Protein AF-0000000081358536 (afdb_homodimer)

InterPro domains:
  IPR058352 Domain of unknown function DUF8039 [PF26133] (3-76)

Foldseek 3Di:
DAQPVPLPDDFFDWAFPDQDQQDDDQNHGLHNFKTKTFTADGDDFPGFAPDDDPQGGTPVSQHRHIGIDGPSSDDDD/DAQPVVLPDDFFDWAFPDQDQQDDDQNDGLHNFKTKTFTADGDDFPGFAPDDDPQGGTPVSQHRHIGIDGPSSDDDD

Solvent-accessible surface area (backbone atoms only — not comparable to full-atom values): 8762 Å² total; per-residue (Å²): 54,34,31,80,89,76,67,77,42,75,29,34,43,61,45,85,72,43,74,54,35,77,44,64,56,94,86,39,61,47,36,89,62,24,29,35,29,33,30,71,46,65,74,41,76,79,40,62,38,77,44,31,48,97,88,30,56,36,46,51,72,35,56,78,33,73,42,53,41,52,50,92,33,54,70,87,130,54,35,31,79,89,75,67,75,42,75,30,35,43,63,44,84,71,43,72,55,35,78,43,64,56,94,86,37,61,47,37,89,61,22,30,34,31,34,31,70,46,67,74,40,75,81,42,62,38,78,44,31,50,97,87,28,55,36,45,51,72,35,57,79,33,73,44,51,41,52,50,92,33,54,70,87,130

Organism: Iris pallida (NCBI:txid29817)

Structure (mmCIF, N/CA/C/O backbone):
dat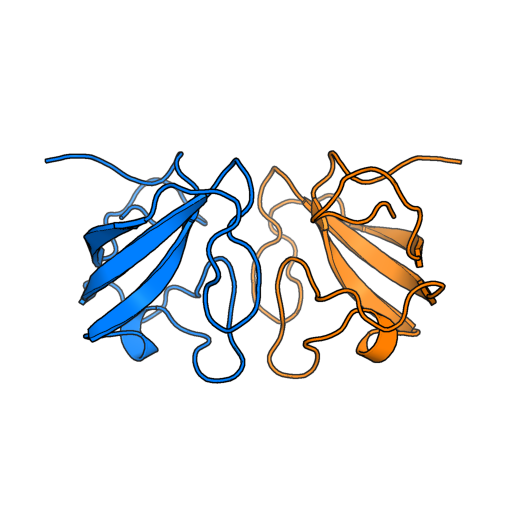a_AF-0000000081358536-model_v1
#
loop_
_entity.id
_entity.type
_entity.pdbx_description
1 polymer 'Transposase Tnp1/En/Spm-like domain-containing protein'
#
loop_
_atom_site.group_PDB
_atom_site.id
_atom_site.type_symbol
_atom_site.label_atom_id
_atom_site.label_alt_id
_atom_site.label_comp_id
_atom_site.label_asym_id
_atom_site.label_entity_id
_atom_site.label_seq_id
_atom_site.pdbx_PDB_ins_code
_atom_site.Cartn_x
_atom_site.Cartn_y
_atom_site.Cartn_z
_atom_site.occupancy
_atom_site.B_iso_or_equiv
_atom_site.auth_seq_id
_atom_site.auth_comp_id
_atom_site.auth_asym_id
_atom_site.auth_atom_id
_atom_site.pdbx_PDB_model_num
ATOM 1 N N . MET A 1 1 ? -3.844 -15.953 -4.289 1 97.88 1 MET A N 1
ATOM 2 C CA . MET A 1 1 ? -3.756 -14.492 -4.371 1 97.88 1 MET A CA 1
ATOM 3 C C . MET A 1 1 ? -4.18 -14 -5.75 1 97.88 1 MET A C 1
ATOM 5 O O . MET A 1 1 ? -3.559 -14.344 -6.758 1 97.88 1 MET A O 1
ATOM 9 N N . LEU A 1 2 ? -5.262 -13.172 -5.703 1 97.69 2 LEU A N 1
ATOM 10 C CA . LEU A 1 2 ? -5.746 -12.578 -6.945 1 97.69 2 LEU A CA 1
ATOM 11 C C . LEU A 1 2 ? -5.039 -11.258 -7.234 1 97.69 2 LEU A C 1
ATOM 13 O O . LEU A 1 2 ? -4.582 -10.578 -6.312 1 97.69 2 LEU A O 1
ATOM 17 N N . ASN A 1 3 ? -4.895 -10.977 -8.586 1 96.56 3 ASN A N 1
ATOM 18 C CA . ASN A 1 3 ? -4.449 -9.648 -8.992 1 96.56 3 ASN A CA 1
ATOM 19 C C . ASN A 1 3 ? -5.297 -8.555 -8.344 1 96.56 3 ASN A C 1
ATOM 21 O O . ASN A 1 3 ? -6.5 -8.461 -8.594 1 96.56 3 ASN A O 1
ATOM 25 N N . TRP A 1 4 ? -4.598 -7.723 -7.586 1 94.5 4 TRP A N 1
ATOM 26 C CA . TRP A 1 4 ? -5.383 -6.762 -6.816 1 94.5 4 TRP A CA 1
ATOM 27 C C . TRP A 1 4 ? -5.824 -5.594 -7.691 1 94.5 4 TRP A C 1
ATOM 29 O O . TRP A 1 4 ? -6.699 -4.816 -7.309 1 94.5 4 TRP A O 1
ATOM 39 N N . MET A 1 5 ? -5.254 -5.457 -8.844 1 90.12 5 MET A N 1
ATOM 40 C CA . MET A 1 5 ? -5.59 -4.359 -9.75 1 90.12 5 MET A CA 1
ATOM 41 C C . MET A 1 5 ? -6.828 -4.695 -10.57 1 90.12 5 MET A C 1
ATOM 43 O O . MET A 1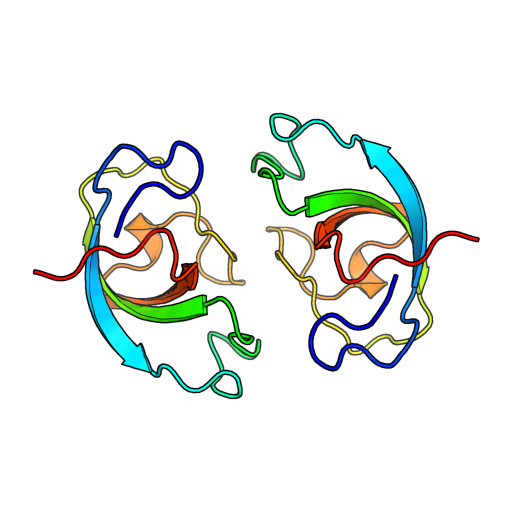 5 ? -7.668 -3.828 -10.82 1 90.12 5 MET A O 1
ATOM 47 N N . THR A 1 6 ? -6.906 -5.977 -10.945 1 89.25 6 THR A N 1
ATOM 48 C CA . THR A 1 6 ? -7.977 -6.352 -11.859 1 89.25 6 THR A CA 1
ATOM 49 C C . THR A 1 6 ? -9 -7.246 -11.164 1 89.25 6 THR A C 1
ATOM 51 O O . THR A 1 6 ? -10.133 -7.383 -11.625 1 89.25 6 THR A O 1
ATOM 54 N N . GLY A 1 7 ? -8.578 -7.887 -10.148 1 89.19 7 GLY A N 1
ATOM 55 C CA . GLY A 1 7 ? -9.445 -8.789 -9.406 1 89.19 7 GLY A CA 1
ATOM 56 C C . GLY A 1 7 ? -9.734 -10.086 -10.141 1 89.19 7 GLY A C 1
ATOM 57 O O . GLY A 1 7 ? -10.633 -10.836 -9.758 1 89.19 7 GLY A O 1
ATOM 58 N N . SER A 1 8 ? -9.109 -10.484 -11.133 1 87.69 8 SER A N 1
ATOM 59 C CA . SER A 1 8 ? -9.609 -11.547 -12.008 1 87.69 8 SER A CA 1
ATOM 60 C C . SER A 1 8 ? -8.594 -12.672 -12.148 1 87.69 8 SER A C 1
ATOM 62 O O . SER A 1 8 ? -8.953 -13.797 -12.5 1 87.69 8 SER A O 1
ATOM 64 N N . GLU A 1 9 ? -7.371 -12.43 -11.891 1 95.38 9 GLU A N 1
ATOM 65 C CA . GLU A 1 9 ? -6.32 -13.406 -12.164 1 95.38 9 GLU A CA 1
ATOM 66 C C . GLU A 1 9 ? -5.574 -13.789 -10.891 1 95.38 9 GLU A C 1
ATOM 68 O O . GLU A 1 9 ? -5.238 -12.922 -10.078 1 95.38 9 GLU A O 1
ATOM 73 N N . VAL A 1 10 ? -5.441 -15.219 -10.758 1 97.88 10 VAL A N 1
ATOM 74 C CA . VAL A 1 10 ? -4.531 -15.664 -9.703 1 97.88 10 VAL A CA 1
ATOM 75 C C . VAL A 1 10 ? -3.092 -15.328 -10.094 1 97.88 10 VAL A C 1
ATOM 77 O O . VAL A 1 10 ? -2.617 -15.742 -11.156 1 97.88 10 VAL A O 1
ATOM 80 N N . VAL A 1 11 ? -2.404 -14.656 -9.227 1 98.5 11 VAL A N 1
ATOM 81 C CA . VAL A 1 11 ? -1.082 -14.172 -9.609 1 98.5 11 VAL A CA 1
ATOM 82 C C . VAL A 1 11 ? -0.023 -14.805 -8.703 1 98.5 11 VAL A C 1
ATOM 84 O O . VAL A 1 11 ? 1.176 -14.695 -8.977 1 98.5 11 VAL A O 1
ATOM 87 N N . ALA A 1 12 ? -0.414 -15.484 -7.648 1 98.56 12 ALA A N 1
ATOM 88 C CA . ALA A 1 12 ? 0.53 -16.141 -6.742 1 98.56 12 ALA A CA 1
ATOM 89 C C . ALA A 1 12 ? -0.182 -17.125 -5.828 1 98.56 12 ALA A C 1
ATOM 91 O O . ALA A 1 12 ? -1.409 -17.094 -5.707 1 98.56 12 ALA A O 1
ATOM 92 N N . ILE A 1 13 ? 0.571 -18 -5.34 1 98.56 13 ILE A N 1
ATOM 93 C CA . ILE A 1 13 ? 0.178 -18.922 -4.285 1 98.56 13 ILE A CA 1
ATOM 94 C C . ILE A 1 13 ? 0.989 -18.641 -3.023 1 98.56 13 ILE A C 1
ATOM 96 O O . ILE A 1 13 ? 2.199 -18.422 -3.092 1 98.56 13 ILE A O 1
ATOM 100 N N . GLY A 1 14 ? 0.299 -18.578 -1.954 1 98.5 14 GLY A N 1
ATOM 101 C CA . GLY A 1 14 ? 0.984 -18.344 -0.693 1 98.5 14 GLY A CA 1
ATOM 102 C C . GLY A 1 14 ? 0.236 -18.906 0.504 1 98.5 14 GLY A C 1
ATOM 103 O O . GLY A 1 14 ? -0.823 -19.516 0.352 1 98.5 14 GLY A O 1
ATOM 104 N N . ASP A 1 15 ? 0.814 -18.781 1.686 1 98.44 15 ASP A N 1
ATOM 105 C CA . ASP A 1 15 ? 0.198 -19.141 2.959 1 98.44 15 ASP A CA 1
ATOM 106 C C . ASP A 1 15 ? -0.072 -17.906 3.809 1 98.44 15 ASP A C 1
ATOM 108 O O . ASP A 1 15 ? 0.682 -16.922 3.754 1 98.44 15 ASP A O 1
ATOM 112 N N . ILE A 1 16 ? -1.138 -18.078 4.66 1 98.38 16 ILE A N 1
ATOM 113 C CA . ILE A 1 16 ? -1.349 -17.031 5.645 1 98.38 16 ILE A CA 1
ATOM 114 C C . ILE A 1 16 ? -0.256 -17.094 6.711 1 98.38 16 ILE A C 1
ATOM 116 O O . ILE A 1 16 ? -0.106 -18.109 7.395 1 98.38 16 ILE A O 1
ATOM 120 N N . ALA A 1 17 ? 0.513 -16.016 6.762 1 98.62 17 ALA A N 1
ATOM 121 C CA . ALA A 1 17 ? 1.521 -15.906 7.812 1 98.62 17 ALA A CA 1
ATOM 122 C C . ALA A 1 17 ? 0.945 -15.227 9.055 1 98.62 17 ALA A C 1
ATOM 124 O O . ALA A 1 17 ? 1.338 -15.539 10.18 1 98.62 17 ALA A O 1
ATOM 125 N N . SER A 1 18 ? 0.004 -14.242 8.922 1 98.62 18 SER A N 1
ATOM 126 C CA . SER A 1 18 ? -0.68 -13.578 10.023 1 98.62 18 SER A CA 1
ATOM 127 C C . SER A 1 18 ? -1.956 -12.891 9.547 1 98.62 18 SER A C 1
ATOM 129 O O . SER A 1 18 ? -2.025 -12.406 8.422 1 98.62 18 SER A O 1
ATOM 131 N N . THR A 1 19 ? -2.939 -12.828 10.414 1 98.06 19 THR A N 1
ATOM 132 C CA . THR A 1 19 ? -4.16 -12.07 10.164 1 98.06 19 THR A CA 1
ATOM 133 C C . THR A 1 19 ? -4.324 -10.953 11.188 1 98.06 19 THR A C 1
ATOM 135 O O . THR A 1 19 ? -5.324 -10.227 11.172 1 98.06 19 THR A O 1
ATOM 138 N N . ASN A 1 20 ? -3.291 -10.82 12.055 1 97.81 20 ASN A N 1
ATOM 139 C CA . ASN A 1 20 ? -3.311 -9.773 13.07 1 97.81 20 ASN A CA 1
ATOM 140 C C . ASN A 1 20 ? -2.992 -8.406 12.477 1 97.81 20 ASN A C 1
ATOM 142 O O . ASN A 1 20 ? -1.883 -8.18 12 1 97.81 20 ASN A O 1
ATOM 146 N N . PRO A 1 21 ? -3.979 -7.453 12.594 1 95.25 21 PRO A N 1
ATOM 147 C CA . PRO A 1 21 ? -3.793 -6.156 11.938 1 95.25 21 PRO A CA 1
ATOM 148 C C . PRO A 1 21 ? -2.576 -5.398 12.469 1 95.25 21 PRO A C 1
ATOM 150 O O . PRO A 1 21 ? -2.059 -4.508 11.789 1 95.25 21 PRO A O 1
ATOM 153 N N . ASN A 1 22 ? -2.096 -5.77 13.633 1 94.69 22 ASN A N 1
ATOM 154 C CA . ASN A 1 22 ? -0.98 -5.051 14.234 1 94.69 22 ASN A CA 1
ATOM 155 C C . ASN A 1 22 ? 0.36 -5.672 13.852 1 94.69 22 ASN A C 1
ATOM 157 O O . ASN A 1 22 ? 1.417 -5.109 14.148 1 94.69 22 ASN A O 1
ATOM 161 N N . ASP A 1 23 ? 0.307 -6.797 13.227 1 96.94 23 ASP A N 1
ATOM 162 C CA . ASP A 1 23 ? 1.561 -7.398 12.781 1 96.94 23 ASP A CA 1
ATOM 163 C C . ASP A 1 23 ? 2.166 -6.613 11.617 1 96.94 23 ASP A C 1
ATOM 165 O O . ASP A 1 23 ? 1.444 -5.965 10.859 1 96.94 23 ASP A O 1
ATOM 169 N N . LEU A 1 24 ? 3.51 -6.723 11.602 1 94.5 24 LEU A N 1
ATOM 170 C CA . LEU A 1 24 ? 4.242 -5.875 10.672 1 94.5 24 LEU A CA 1
ATOM 171 C C . LEU A 1 24 ? 4.699 -6.68 9.453 1 94.5 24 LEU A C 1
ATOM 173 O O . LEU A 1 24 ? 5.113 -7.832 9.586 1 94.5 24 LEU A O 1
ATOM 177 N N . VAL A 1 25 ? 4.531 -6.047 8.336 1 95.12 25 VAL A N 1
ATOM 178 C CA . VAL A 1 25 ? 5.293 -6.438 7.152 1 95.12 25 VAL A CA 1
ATOM 179 C C . VAL A 1 25 ? 6.312 -5.352 6.812 1 95.12 25 VAL A C 1
ATOM 181 O O . VAL A 1 25 ? 5.938 -4.23 6.461 1 95.12 25 VAL A O 1
ATOM 184 N N . HIS A 1 26 ? 7.543 -5.676 6.945 1 87.44 26 HIS A N 1
ATOM 185 C CA . HIS A 1 26 ? 8.633 -4.734 6.734 1 87.44 26 HIS A CA 1
ATOM 186 C C . HIS A 1 26 ? 8.391 -3.424 7.477 1 87.44 26 HIS A C 1
ATOM 188 O O . HIS A 1 26 ? 8.453 -2.346 6.879 1 87.44 26 HIS A O 1
ATOM 194 N N . HIS A 1 27 ? 8.008 -3.441 8.672 1 84.5 27 HIS A N 1
ATOM 195 C CA . HIS A 1 27 ? 7.941 -2.371 9.664 1 84.5 27 HIS A CA 1
ATOM 196 C C . HIS A 1 27 ? 6.656 -1.567 9.516 1 84.5 27 HIS A C 1
ATOM 198 O O . HIS A 1 27 ? 6.508 -0.507 10.133 1 84.5 27 HIS A O 1
ATOM 204 N N . VAL A 1 28 ? 5.742 -1.985 8.656 1 90.38 28 VAL A N 1
ATOM 205 C CA . VAL A 1 28 ? 4.449 -1.33 8.484 1 90.38 28 VAL A CA 1
ATOM 206 C C . VAL A 1 28 ? 3.332 -2.262 8.945 1 90.38 28 VAL A C 1
ATOM 208 O O . VAL A 1 28 ? 3.297 -3.436 8.57 1 90.38 28 VAL A O 1
ATOM 211 N N . PRO A 1 29 ? 2.414 -1.727 9.766 1 92.5 29 PRO A N 1
ATOM 212 C CA . PRO A 1 29 ? 1.309 -2.582 10.195 1 92.5 29 PRO A CA 1
ATOM 213 C C . PRO A 1 29 ? 0.421 -3.033 9.039 1 92.5 29 PRO A C 1
ATOM 215 O O . PRO A 1 29 ? 0.258 -2.299 8.055 1 92.5 29 PRO A O 1
ATOM 218 N N . LEU A 1 30 ? -0.263 -4.207 9.086 1 95.38 30 LEU A N 1
ATOM 219 C CA . LEU A 1 30 ? -1.14 -4.785 8.078 1 95.38 30 LEU A CA 1
ATOM 220 C C . LEU A 1 30 ? -2.369 -3.91 7.855 1 95.38 30 LEU A C 1
ATOM 222 O O . LEU A 1 30 ? -2.787 -3.693 6.719 1 95.38 30 LEU A O 1
ATOM 226 N N . GLY A 1 31 ? -2.875 -3.496 9.055 1 91.5 31 GLY A N 1
ATOM 227 C CA . GLY A 1 31 ? -4.199 -2.898 8.992 1 91.5 31 GLY A CA 1
ATOM 228 C C . GLY A 1 31 ? -5.312 -3.926 8.93 1 91.5 31 GLY A C 1
ATOM 229 O O . GLY A 1 31 ? -5.055 -5.129 8.828 1 91.5 31 GLY A O 1
ATOM 230 N N . HIS A 1 32 ? -6.547 -3.51 8.992 1 89.88 32 HIS A N 1
ATOM 231 C CA . HIS A 1 32 ? -7.688 -4.395 9.203 1 89.88 32 HIS A CA 1
ATOM 232 C C . HIS A 1 32 ? -8.148 -5.02 7.887 1 89.88 32 HIS A C 1
ATOM 234 O O . HIS A 1 32 ? -8.914 -5.984 7.887 1 89.88 32 HIS A O 1
ATOM 240 N N . GLU A 1 33 ? -7.625 -4.539 6.777 1 93.75 33 GLU A N 1
ATOM 241 C CA . GLU A 1 33 ? -8.188 -4.984 5.508 1 93.75 33 GLU A CA 1
ATOM 242 C C . GLU A 1 33 ? -7.203 -5.879 4.754 1 93.75 33 GLU A C 1
ATOM 244 O O . GLU A 1 33 ? -7.41 -6.184 3.578 1 93.75 33 GLU A O 1
ATOM 249 N N . CYS A 1 34 ? -6.121 -6.238 5.461 1 97.19 34 CYS A N 1
ATOM 250 C CA . CYS A 1 34 ? -5.082 -7.004 4.785 1 97.19 34 CYS A CA 1
ATOM 251 C C . CYS A 1 34 ? -4.641 -8.195 5.633 1 97.19 34 CYS A C 1
ATOM 253 O O . CYS A 1 34 ? -4.832 -8.195 6.848 1 97.19 34 CYS A O 1
ATOM 255 N N . TYR A 1 35 ? -4.09 -9.195 4.957 1 98.44 35 TYR A N 1
ATOM 256 C CA . TYR A 1 35 ? -3.346 -10.281 5.586 1 98.44 35 TYR A CA 1
ATOM 257 C C . TYR A 1 35 ? -1.879 -10.242 5.18 1 98.44 35 TYR A C 1
ATOM 259 O O . TYR A 1 35 ? -1.524 -9.641 4.164 1 98.44 35 TYR A O 1
ATOM 267 N N . LYS A 1 36 ? -1.071 -10.789 6.047 1 98.56 36 LYS A N 1
ATOM 268 C CA . LYS A 1 36 ? 0.317 -11.117 5.734 1 98.56 36 LYS A CA 1
ATOM 269 C C . LYS A 1 36 ? 0.424 -12.492 5.082 1 98.56 36 LYS A C 1
ATOM 271 O O . LYS A 1 36 ? -0 -13.5 5.66 1 98.56 36 LYS A O 1
ATOM 276 N N . LEU A 1 37 ? 0.966 -12.594 3.871 1 98.81 37 LEU A N 1
ATOM 277 C CA . LEU A 1 37 ? 1.054 -13.867 3.16 1 98.81 37 LEU A CA 1
ATOM 278 C C . LEU A 1 37 ? 2.506 -14.211 2.842 1 98.81 37 LEU A C 1
ATOM 280 O O . LEU A 1 37 ? 3.287 -13.336 2.459 1 98.81 37 LEU A O 1
ATOM 284 N N . TRP A 1 38 ? 2.877 -15.438 3.129 1 98.75 38 TRP A N 1
ATOM 285 C CA . TRP A 1 38 ? 4.133 -15.984 2.621 1 98.75 38 TRP A CA 1
ATOM 286 C C . TRP A 1 38 ? 3.998 -16.375 1.155 1 98.75 38 TRP A C 1
ATOM 288 O O . TRP A 1 38 ? 3.111 -17.156 0.796 1 98.75 38 TRP A O 1
ATOM 298 N N . VAL A 1 39 ? 4.844 -15.883 0.324 1 98.75 39 VAL A N 1
ATOM 299 C CA . VAL A 1 39 ? 4.703 -16.125 -1.109 1 98.75 39 VAL A CA 1
ATOM 300 C C . VAL A 1 39 ? 5.48 -17.375 -1.508 1 98.75 39 VAL A C 1
ATOM 302 O O . VAL A 1 39 ? 6.703 -17.422 -1.349 1 98.75 39 VAL A O 1
ATOM 305 N N . HIS A 1 40 ? 4.809 -18.312 -2.078 1 98.62 40 HIS A N 1
ATOM 306 C CA . HIS A 1 40 ? 5.43 -19.562 -2.498 1 98.62 40 HIS A CA 1
ATOM 307 C C . HIS A 1 40 ? 5.742 -19.547 -3.992 1 98.62 40 HIS A C 1
ATOM 309 O O . HIS A 1 40 ? 6.82 -19.969 -4.41 1 98.62 40 HIS A O 1
ATOM 315 N N . GLU A 1 41 ? 4.762 -19.188 -4.762 1 98.62 41 GLU A N 1
ATOM 316 C CA . GLU A 1 41 ? 4.852 -19.188 -6.219 1 98.62 41 GLU A CA 1
ATOM 317 C C . GLU A 1 41 ? 4.227 -17.922 -6.809 1 98.62 41 GLU A C 1
ATOM 319 O O . GLU A 1 41 ? 3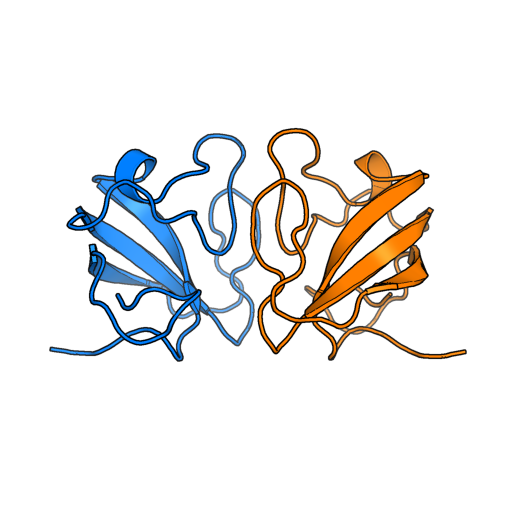.205 -17.438 -6.312 1 98.62 41 GLU A O 1
ATOM 324 N N . VAL A 1 42 ? 4.875 -17.484 -7.883 1 98.62 42 VAL A N 1
ATOM 325 C CA . VAL A 1 42 ? 4.328 -16.344 -8.602 1 98.62 42 VAL A CA 1
ATOM 326 C C . VAL A 1 42 ? 4.105 -16.703 -10.07 1 98.62 42 VAL A C 1
ATOM 328 O O . VAL A 1 42 ? 4.992 -17.266 -10.719 1 98.62 42 VAL A O 1
ATOM 331 N N . THR A 1 43 ? 2.879 -16.375 -10.539 1 97.94 43 THR A N 1
ATOM 332 C CA . THR A 1 43 ? 2.543 -16.781 -11.898 1 97.94 43 THR A CA 1
ATOM 333 C C . THR A 1 43 ? 2.518 -15.578 -12.836 1 97.94 43 THR A C 1
ATOM 335 O O . THR A 1 43 ? 2.549 -15.727 -14.062 1 97.94 43 THR A O 1
ATOM 338 N N . ASN A 1 44 ? 2.453 -14.438 -12.359 1 97.31 44 ASN A N 1
ATOM 339 C CA . ASN A 1 44 ? 2.518 -13.203 -13.133 1 97.31 44 ASN A CA 1
ATOM 340 C C . ASN A 1 44 ? 3.611 -12.273 -12.609 1 97.31 44 ASN A C 1
ATOM 342 O O . ASN A 1 44 ? 3.498 -11.734 -11.508 1 97.31 44 ASN A O 1
ATOM 346 N N . PHE A 1 45 ? 4.59 -12.062 -13.438 1 96.25 45 PHE A N 1
ATOM 347 C CA . PHE A 1 45 ? 5.805 -11.398 -12.977 1 96.25 45 PHE A CA 1
ATOM 348 C C . PHE A 1 45 ? 5.695 -9.891 -13.156 1 96.25 45 PHE A C 1
ATOM 350 O O . PHE A 1 45 ? 6.605 -9.148 -12.781 1 96.25 45 PHE A O 1
ATOM 357 N N . GLU A 1 46 ? 4.562 -9.398 -13.594 1 93.69 46 GLU A N 1
ATOM 358 C CA . GLU A 1 46 ? 4.402 -7.973 -13.875 1 93.69 46 GLU A CA 1
ATOM 359 C C . GLU A 1 46 ? 3.572 -7.285 -12.797 1 93.69 46 GLU A C 1
ATOM 361 O O . GLU A 1 46 ? 3.445 -6.059 -12.789 1 93.69 46 GLU A O 1
ATOM 366 N N . VAL A 1 47 ? 3.07 -8.055 -11.914 1 94.81 47 VAL A N 1
ATOM 367 C CA . VAL A 1 47 ? 2.16 -7.504 -10.914 1 94.81 47 VAL A CA 1
ATOM 368 C C . VAL A 1 47 ? 2.957 -6.809 -9.82 1 94.81 47 VAL A C 1
ATOM 370 O O . VAL A 1 47 ? 3.926 -7.363 -9.297 1 94.81 47 VAL A O 1
ATOM 373 N N . THR A 1 48 ? 2.564 -5.598 -9.461 1 93.62 48 THR A N 1
ATOM 374 C CA . THR A 1 48 ? 3.164 -4.871 -8.352 1 93.62 48 THR A C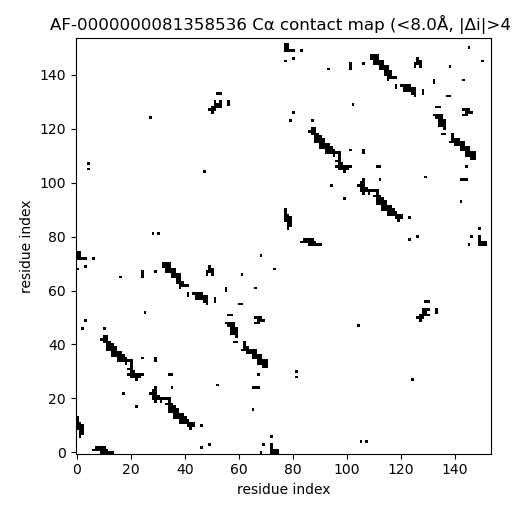A 1
ATOM 375 C C . THR A 1 48 ? 2.662 -5.414 -7.016 1 93.62 48 THR A C 1
ATOM 377 O O . THR A 1 48 ? 1.6 -6.035 -6.949 1 93.62 48 THR A O 1
ATOM 380 N N . LEU A 1 49 ? 3.443 -5.113 -6.027 1 95.75 49 LEU A N 1
ATOM 381 C CA . LEU A 1 49 ? 2.918 -5.312 -4.68 1 95.75 49 LEU A CA 1
ATOM 382 C C . LEU A 1 49 ? 1.803 -4.32 -4.379 1 95.75 49 LEU A C 1
ATOM 384 O O . LEU A 1 49 ? 1.842 -3.176 -4.84 1 95.75 49 LEU A O 1
ATOM 388 N N . TYR A 1 50 ? 0.823 -4.836 -3.613 1 94.44 50 TYR A N 1
ATOM 389 C CA . TYR A 1 50 ? -0.201 -3.916 -3.133 1 94.44 50 TYR A CA 1
ATOM 390 C C . TYR A 1 50 ? 0.414 -2.814 -2.277 1 94.44 50 TYR A C 1
ATOM 392 O O . TYR A 1 50 ? 0.085 -1.636 -2.441 1 94.44 50 TYR A O 1
ATOM 400 N N . ARG A 1 51 ? 1.241 -3.225 -1.434 1 95.19 51 ARG A N 1
ATOM 401 C CA . ARG A 1 51 ? 2.051 -2.322 -0.621 1 95.19 51 ARG A CA 1
ATOM 402 C C . ARG A 1 51 ? 3.537 -2.615 -0.794 1 95.19 51 ARG A C 1
ATOM 404 O O . ARG A 1 51 ? 4.094 -3.471 -0.1 1 95.19 51 ARG A O 1
ATOM 411 N N . PRO A 1 52 ? 4.16 -1.829 -1.606 1 93.5 52 PRO A N 1
ATOM 412 C CA . PRO A 1 52 ? 5.602 -2.023 -1.805 1 93.5 52 PRO A CA 1
ATOM 413 C C . PRO A 1 52 ? 6.406 -1.803 -0.526 1 93.5 52 PRO A C 1
ATOM 415 O O . PRO A 1 52 ? 5.941 -1.121 0.391 1 93.5 52 PRO A O 1
ATOM 418 N N . THR A 1 53 ? 7.52 -2.482 -0.511 1 91 53 THR A N 1
ATOM 419 C CA . THR A 1 53 ? 8.492 -2.299 0.56 1 91 53 THR A CA 1
ATOM 420 C C . THR A 1 53 ? 9.773 -1.661 0.024 1 91 53 THR A C 1
ATOM 422 O O . THR A 1 53 ? 9.906 -1.438 -1.181 1 91 53 THR A O 1
ATOM 425 N N . ARG A 1 54 ? 10.641 -1.341 0.868 1 84.56 54 ARG A N 1
ATOM 426 C CA . ARG A 1 54 ? 11.914 -0.795 0.425 1 84.56 54 ARG A CA 1
ATOM 427 C C . ARG A 1 54 ? 12.688 -1.812 -0.411 1 84.56 54 ARG A C 1
ATOM 429 O O . ARG A 1 54 ? 13.461 -1.439 -1.294 1 84.56 54 ARG A O 1
ATOM 436 N N . GLU A 1 55 ? 12.445 -3.02 -0.265 1 88.62 55 GLU A N 1
ATOM 437 C CA . GLU A 1 55 ? 13.188 -4.105 -0.895 1 88.62 55 GLU A CA 1
ATOM 438 C C . GLU A 1 55 ? 12.469 -4.613 -2.145 1 88.62 55 GLU A C 1
ATOM 440 O O . GLU A 1 55 ? 13.117 -5.027 -3.111 1 88.62 55 GLU A O 1
ATOM 445 N N . PHE A 1 56 ? 11.125 -4.582 -2.061 1 93 56 PHE A N 1
ATOM 446 C CA . PHE A 1 56 ? 10.367 -5.238 -3.119 1 93 56 PHE A CA 1
ATOM 447 C C . PHE A 1 56 ? 9.305 -4.297 -3.682 1 93 56 PHE A C 1
ATOM 449 O O . PHE A 1 56 ? 8.539 -3.697 -2.926 1 93 56 PHE A O 1
ATOM 456 N N . PHE A 1 57 ? 9.227 -4.234 -4.992 1 92.38 57 PHE A N 1
ATOM 457 C CA . PHE A 1 57 ? 8.195 -3.457 -5.668 1 92.38 57 PHE A CA 1
ATOM 458 C C . PHE A 1 57 ? 7.25 -4.371 -6.441 1 92.38 57 PHE A C 1
ATOM 460 O O . PHE A 1 57 ? 6.035 -4.152 -6.453 1 92.38 57 PHE A O 1
ATOM 467 N N . LEU A 1 58 ? 7.844 -5.418 -7.004 1 95.31 58 LEU A N 1
ATOM 468 C CA . LEU A 1 58 ? 7.062 -6.402 -7.75 1 95.31 58 LEU A CA 1
ATOM 469 C C . LEU A 1 58 ? 6.84 -7.664 -6.918 1 95.31 58 LEU A C 1
ATOM 471 O O . LEU A 1 58 ? 7.695 -8.039 -6.113 1 95.31 58 LEU A O 1
ATOM 475 N N . LEU A 1 59 ? 5.699 -8.297 -7.207 1 97.75 59 LEU A N 1
ATOM 476 C CA . LEU A 1 59 ? 5.32 -9.484 -6.445 1 97.75 59 LEU A CA 1
ATOM 477 C C . LEU A 1 59 ? 6.367 -10.578 -6.598 1 97.75 59 LEU A C 1
ATOM 479 O O . LEU A 1 59 ? 6.734 -11.234 -5.617 1 97.75 59 LEU A O 1
ATOM 483 N N . HIS A 1 60 ? 6.891 -10.75 -7.797 1 98.12 60 HIS A N 1
ATOM 484 C CA . HIS A 1 60 ? 7.82 -11.852 -8.031 1 98.12 60 HIS A CA 1
ATOM 485 C C . HIS A 1 60 ? 9.125 -11.633 -7.27 1 98.12 60 HIS A C 1
ATOM 487 O O . HIS A 1 60 ? 9.859 -12.594 -7 1 98.12 60 HIS A O 1
ATOM 493 N N . GLU A 1 61 ? 9.469 -10.406 -6.898 1 97.38 61 GLU A N 1
ATOM 494 C CA . GLU A 1 61 ? 10.664 -10.102 -6.113 1 97.38 61 GLU A CA 1
ATOM 495 C C . GLU A 1 61 ? 10.523 -10.602 -4.68 1 97.38 61 GLU A C 1
ATOM 497 O O . GLU A 1 61 ? 11.516 -10.711 -3.955 1 97.38 61 GLU A O 1
ATOM 502 N N . ALA A 1 62 ? 9.312 -10.859 -4.254 1 97.75 62 ALA A N 1
ATOM 503 C CA . ALA A 1 62 ? 9.031 -11.219 -2.865 1 97.75 62 ALA A CA 1
ATOM 504 C C . ALA A 1 62 ? 8.883 -12.727 -2.709 1 97.75 62 ALA A C 1
ATOM 506 O O . ALA A 1 62 ? 8.383 -13.203 -1.689 1 97.75 62 ALA A O 1
ATOM 507 N N . LEU A 1 63 ? 9.289 -13.492 -3.766 1 98 63 LEU A N 1
ATOM 508 C CA . LEU A 1 63 ? 9.289 -14.945 -3.645 1 98 63 LEU A CA 1
ATOM 509 C C . LEU A 1 63 ? 10.062 -15.383 -2.404 1 98 63 LEU A C 1
ATOM 511 O O . LEU A 1 63 ? 11.148 -14.867 -2.127 1 98 63 LEU A O 1
ATOM 515 N N . SER A 1 64 ? 9.414 -16.312 -1.64 1 97.94 64 SER A N 1
ATOM 516 C CA . SER A 1 64 ? 9.992 -16.875 -0.419 1 97.94 64 SER A CA 1
ATOM 517 C C . SER A 1 64 ? 10.117 -15.805 0.665 1 97.94 64 SER A C 1
ATOM 519 O O . SER A 1 64 ? 11.07 -15.812 1.448 1 97.94 64 SER A O 1
ATOM 521 N N . SER A 1 65 ? 9.234 -14.859 0.672 1 97.81 65 SER A N 1
ATOM 522 C CA . SER A 1 65 ? 9.102 -13.812 1.681 1 97.81 65 SER A CA 1
ATOM 523 C C . SER A 1 65 ? 7.633 -13.477 1.938 1 97.81 65 SER A C 1
ATOM 525 O O . SER A 1 65 ? 6.738 -14.156 1.431 1 97.81 65 SER A O 1
ATOM 527 N N . THR A 1 66 ? 7.398 -12.445 2.848 1 98.06 66 THR A N 1
ATOM 528 C CA . THR A 1 66 ? 6.02 -12.094 3.174 1 98.06 66 THR A CA 1
ATOM 529 C C . THR A 1 66 ? 5.629 -10.781 2.51 1 98.06 66 THR A C 1
ATOM 531 O O . THR A 1 66 ? 6.477 -9.914 2.283 1 98.06 66 THR A O 1
ATOM 534 N N . VAL A 1 67 ? 4.352 -10.703 2.211 1 98.31 67 VAL A N 1
ATOM 535 C CA . VAL A 1 67 ? 3.777 -9.484 1.645 1 98.31 67 VAL A CA 1
ATOM 536 C C . VAL A 1 67 ? 2.449 -9.172 2.33 1 98.31 67 VAL A C 1
ATOM 538 O O . VAL A 1 67 ? 1.862 -10.039 2.982 1 98.31 67 VAL A O 1
ATOM 541 N N . THR A 1 68 ? 2.045 -7.906 2.217 1 97.88 68 THR A N 1
ATOM 542 C CA . THR A 1 68 ? 0.704 -7.465 2.578 1 97.88 68 THR A CA 1
ATOM 543 C C . THR A 1 68 ? -0.242 -7.578 1.387 1 97.88 68 THR A C 1
ATOM 545 O O . THR A 1 68 ? 0.09 -7.145 0.281 1 97.88 68 THR A O 1
ATOM 548 N N . TRP A 1 69 ? -1.399 -8.219 1.582 1 97.88 69 TRP A N 1
ATOM 549 C CA . TRP A 1 69 ? -2.352 -8.398 0.49 1 97.88 69 TRP A CA 1
ATOM 550 C C . TRP A 1 69 ? -3.783 -8.195 0.978 1 97.88 69 TRP A C 1
ATOM 552 O O . TRP A 1 69 ? -4.16 -8.703 2.037 1 97.88 69 TRP A O 1
ATOM 562 N N . PRO A 1 70 ? -4.566 -7.426 0.222 1 96.94 70 PRO A N 1
ATOM 563 C CA . PRO A 1 70 ? -5.941 -7.203 0.676 1 96.94 70 PRO A CA 1
ATOM 564 C C . PRO A 1 70 ? -6.754 -8.492 0.746 1 96.94 70 PRO A C 1
ATOM 566 O O . PRO A 1 70 ? -6.699 -9.312 -0.176 1 96.94 70 PRO A O 1
ATOM 569 N N . ILE A 1 71 ? -7.535 -8.562 1.793 1 97.31 71 ILE A N 1
ATOM 570 C CA . ILE A 1 71 ? -8.305 -9.766 2.082 1 97.31 71 ILE A CA 1
ATOM 571 C C . ILE A 1 71 ? -9.227 -10.086 0.905 1 97.31 71 ILE A C 1
ATOM 573 O O . ILE A 1 71 ? -9.406 -11.25 0.545 1 97.31 71 ILE A O 1
ATOM 577 N N . LYS A 1 72 ? -9.781 -9.117 0.296 1 96.06 72 LYS A N 1
ATOM 578 C CA . LYS A 1 72 ? -10.773 -9.305 -0.753 1 96.06 72 LYS A CA 1
ATOM 579 C C . LYS A 1 72 ? -10.156 -9.945 -1.992 1 96.06 72 LYS A C 1
ATOM 581 O O . LYS A 1 72 ? -10.875 -10.406 -2.883 1 96.06 72 LYS A O 1
ATOM 586 N N . TYR A 1 73 ? -8.852 -10.016 -2.031 1 97.25 73 TYR A N 1
ATOM 587 C CA . TYR A 1 73 ? -8.188 -10.602 -3.189 1 97.25 73 TYR A CA 1
ATOM 588 C C . TYR A 1 73 ? -7.477 -11.898 -2.811 1 97.25 73 TYR A C 1
ATOM 590 O O . TY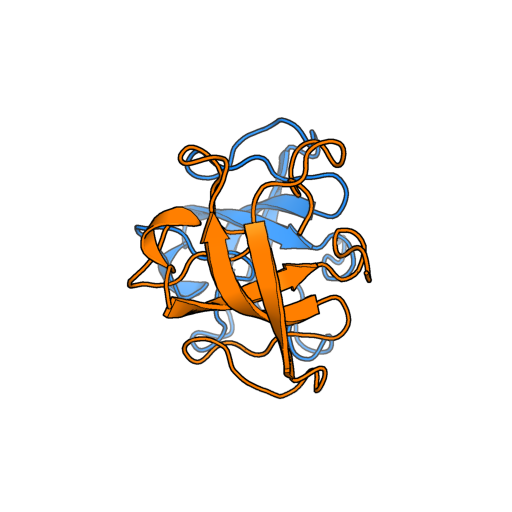R A 1 73 ? -6.5 -12.289 -3.457 1 97.25 73 TYR A O 1
ATOM 598 N N . ILE A 1 74 ? -7.934 -12.469 -1.812 1 98.12 74 ILE A N 1
ATOM 599 C CA . ILE A 1 74 ? -7.414 -13.766 -1.387 1 98.12 74 ILE A CA 1
ATOM 600 C C . ILE A 1 74 ? -8.492 -14.836 -1.561 1 98.12 74 ILE A C 1
ATOM 602 O O . ILE A 1 74 ? -9.617 -14.68 -1.081 1 98.12 74 ILE A O 1
ATOM 606 N N . ILE A 1 75 ? -8.172 -15.797 -2.273 1 97.31 75 ILE A N 1
ATOM 607 C CA . ILE A 1 75 ? -9.047 -16.953 -2.412 1 97.31 75 ILE A CA 1
ATOM 608 C C . ILE A 1 75 ? -8.438 -18.156 -1.692 1 97.31 75 ILE A C 1
ATOM 610 O O . ILE A 1 75 ? -7.223 -18.344 -1.725 1 97.31 75 ILE A O 1
ATOM 614 N N . PHE A 1 76 ? -9.352 -18.875 -0.923 1 93.69 76 PHE A N 1
ATOM 615 C CA . PHE A 1 76 ? -8.891 -20 -0.122 1 93.69 76 PHE A CA 1
ATOM 616 C C . PHE A 1 76 ? -9.141 -21.312 -0.849 1 93.69 76 PHE A C 1
ATOM 618 O O . PHE A 1 76 ? -10.164 -21.484 -1.504 1 93.69 76 PHE A O 1
ATOM 625 N N . ASN A 1 77 ? -8.039 -22.047 -0.905 1 80.06 77 ASN A N 1
ATOM 626 C CA . ASN A 1 77 ? -8.188 -23.391 -1.427 1 80.06 77 ASN A CA 1
ATOM 627 C C . ASN A 1 77 ? -8.227 -24.438 -0.304 1 80.06 77 ASN A C 1
ATOM 629 O O . ASN A 1 77 ? -7.641 -24.219 0.759 1 80.06 77 ASN A O 1
ATOM 633 N N . MET B 1 1 ? -5.82 14.578 5.836 1 97.88 1 MET B N 1
ATOM 634 C CA . MET B 1 1 ? -5.363 13.195 5.828 1 97.88 1 MET B CA 1
ATOM 635 C C . MET B 1 1 ? -5.16 12.68 7.246 1 97.88 1 MET B C 1
ATOM 637 O O . MET B 1 1 ? -4.332 13.203 7.988 1 97.88 1 MET B O 1
ATOM 641 N N . LEU B 1 2 ? -5.969 11.609 7.551 1 97.69 2 LEU B N 1
ATOM 642 C CA . LEU B 1 2 ? -5.84 10.977 8.859 1 97.69 2 LEU B CA 1
ATOM 643 C C . LEU B 1 2 ? -4.781 9.883 8.828 1 97.69 2 LEU B C 1
ATOM 645 O O . LEU B 1 2 ? -4.523 9.289 7.777 1 97.69 2 LEU B O 1
ATOM 649 N N . ASN B 1 3 ? -4.129 9.703 10.031 1 96.62 3 ASN B N 1
ATOM 650 C CA . ASN B 1 3 ? -3.264 8.539 10.195 1 96.62 3 ASN B CA 1
ATOM 651 C C . ASN B 1 3 ? -3.99 7.246 9.836 1 96.62 3 ASN B C 1
ATOM 653 O O . ASN B 1 3 ? -4.961 6.871 10.5 1 96.62 3 ASN B O 1
ATOM 657 N N . TRP B 1 4 ? -3.414 6.582 8.844 1 94.5 4 TRP B N 1
ATOM 658 C CA . TRP B 1 4 ? -4.156 5.422 8.359 1 94.5 4 TRP B CA 1
ATOM 659 C C . TRP B 1 4 ? -3.961 4.223 9.281 1 94.5 4 TRP B C 1
ATOM 661 O O . TRP B 1 4 ? -4.699 3.24 9.195 1 94.5 4 TRP B O 1
ATOM 671 N N . MET B 1 5 ? -3.008 4.281 10.148 1 90.12 5 MET B N 1
ATOM 672 C CA . MET B 1 5 ? -2.725 3.184 11.062 1 90.12 5 MET B CA 1
ATOM 673 C C . MET B 1 5 ? -3.646 3.234 12.281 1 90.12 5 MET B C 1
ATOM 675 O O . MET B 1 5 ? -4.105 2.197 12.758 1 90.12 5 MET B O 1
ATOM 679 N N . THR B 1 6 ? -3.9 4.473 12.719 1 89.19 6 THR B N 1
ATOM 680 C CA . THR B 1 6 ? -4.656 4.613 13.961 1 89.19 6 THR B CA 1
ATOM 681 C C . THR B 1 6 ? -6.043 5.188 13.688 1 89.19 6 THR B C 1
ATOM 683 O O . THR B 1 6 ? -6.949 5.062 14.516 1 89.19 6 THR B O 1
ATOM 686 N N . GLY B 1 7 ? -6.176 5.859 12.609 1 89.25 7 GLY B N 1
ATOM 687 C CA . GLY B 1 7 ? -7.438 6.48 12.242 1 89.25 7 GLY B CA 1
ATOM 688 C C . GLY B 1 7 ? -7.766 7.699 13.086 1 89.25 7 GLY B C 1
ATOM 689 O O . GLY B 1 7 ? -8.906 8.172 13.078 1 89.25 7 GLY B O 1
ATOM 690 N N . SER B 1 8 ? -6.953 8.305 13.812 1 87.75 8 SER B N 1
ATOM 691 C CA . SER B 1 8 ? -7.375 9.25 14.844 1 87.75 8 SER B CA 1
ATOM 692 C C . SER B 1 8 ? -6.684 10.594 14.68 1 87.75 8 SER B C 1
ATOM 694 O O . SER B 1 8 ? -7.168 11.617 15.18 1 87.75 8 SER B O 1
ATOM 696 N N . GLU B 1 9 ? -5.605 10.656 14.031 1 95.38 9 GLU B N 1
ATOM 697 C CA . GLU B 1 9 ? -4.82 11.883 13.984 1 95.38 9 GLU B CA 1
ATOM 698 C C . GLU B 1 9 ? -4.652 12.375 12.547 1 95.38 9 GLU B C 1
ATOM 700 O O . GLU B 1 9 ? -4.395 11.57 11.641 1 95.38 9 GLU B O 1
ATOM 705 N N . VAL B 1 10 ? -4.902 13.773 12.438 1 97.88 10 VAL B N 1
ATOM 706 C CA . VAL B 1 10 ? -4.539 14.375 11.156 1 97.88 10 VAL B CA 1
ATOM 707 C C . VAL B 1 10 ? -3.02 14.414 11.016 1 97.88 10 VAL B C 1
ATOM 709 O O . VAL B 1 10 ? -2.322 14.961 11.867 1 97.88 10 VAL B O 1
ATOM 712 N N . VAL B 1 11 ? -2.535 13.906 9.938 1 98.44 11 VAL B N 1
ATOM 713 C CA . VAL B 1 11 ? -1.088 13.766 9.82 1 98.44 11 VAL B CA 1
ATOM 714 C C . VAL B 1 11 ? -0.586 14.594 8.633 1 98.44 11 VAL B C 1
ATOM 716 O O . VAL B 1 11 ? 0.62 14.789 8.477 1 98.44 11 VAL B O 1
ATOM 719 N N . ALA B 1 12 ? -1.466 15.109 7.793 1 98.56 12 ALA B N 1
ATOM 720 C CA . ALA B 1 12 ? -1.076 15.93 6.648 1 98.56 12 ALA B CA 1
ATOM 721 C C . ALA B 1 12 ? -2.273 16.688 6.078 1 98.56 12 ALA B C 1
ATOM 723 O O . ALA B 1 12 ? -3.424 16.359 6.387 1 98.56 12 ALA B O 1
ATOM 724 N N . ILE B 1 13 ? -1.962 17.703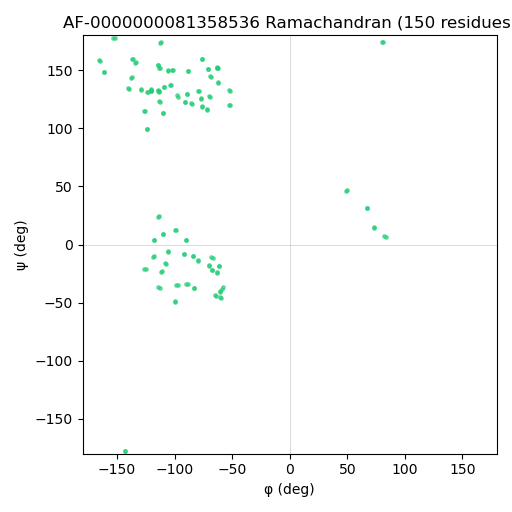 5.41 1 98.56 13 ILE B N 1
ATOM 725 C CA . ILE B 1 13 ? -2.906 18.453 4.594 1 98.56 13 ILE B CA 1
ATOM 726 C C . ILE B 1 13 ? -2.537 18.328 3.117 1 98.56 13 ILE B C 1
ATOM 728 O O . ILE B 1 13 ? -1.36 18.406 2.756 1 98.56 13 ILE B O 1
ATOM 732 N N . GLY B 1 14 ? -3.531 18.031 2.348 1 98.5 14 GLY B N 1
ATOM 733 C CA . GLY B 1 14 ? -3.283 17.906 0.92 1 98.5 14 GLY B CA 1
ATOM 734 C C . GLY B 1 14 ? -4.504 18.234 0.074 1 98.5 14 GLY B C 1
ATOM 735 O O . GLY B 1 14 ? -5.559 18.578 0.604 1 98.5 14 GLY B O 1
ATOM 736 N N . ASP B 1 15 ? -4.344 18.188 -1.243 1 98.38 15 ASP B N 1
ATOM 737 C CA . ASP B 1 15 ? -5.422 18.344 -2.213 1 98.38 15 ASP B CA 1
ATOM 738 C C . ASP B 1 15 ? -5.656 17.031 -2.975 1 98.38 15 ASP B C 1
ATOM 740 O O . ASP B 1 15 ? -4.715 16.281 -3.225 1 98.38 15 ASP B O 1
ATOM 744 N N . ILE B 1 16 ? -6.949 16.906 -3.404 1 98.31 16 ILE B N 1
ATOM 745 C CA . ILE B 1 16 ? -7.219 15.789 -4.297 1 98.31 16 ILE B CA 1
ATOM 746 C C . ILE B 1 16 ? -6.609 16.062 -5.672 1 98.31 16 ILE B C 1
ATOM 748 O O . ILE B 1 16 ? -6.957 17.047 -6.324 1 98.31 16 ILE B O 1
ATOM 752 N N . ALA B 1 17 ? -5.664 15.234 -6.027 1 98.62 17 ALA B N 1
ATOM 753 C CA . ALA B 1 17 ? -5.082 15.312 -7.363 1 98.62 17 ALA B CA 1
ATOM 754 C C . ALA B 1 17 ? -5.859 14.461 -8.359 1 98.62 17 ALA B C 1
ATOM 756 O O . ALA B 1 17 ? -5.957 14.797 -9.539 1 98.62 17 ALA B O 1
ATOM 757 N N . SER B 1 18 ? -6.43 13.289 -7.941 1 98.56 18 SER B N 1
ATOM 758 C CA . SER B 1 18 ? -7.266 12.43 -8.773 1 98.56 18 SER B CA 1
ATOM 759 C C . SER B 1 18 ? -8.102 11.477 -7.926 1 98.56 18 SER B C 1
ATOM 761 O O . SER B 1 18 ? -7.656 11.031 -6.863 1 98.56 18 SER B O 1
ATOM 763 N N . THR B 1 19 ? -9.281 11.148 -8.414 1 98 19 THR B N 1
ATOM 764 C CA . THR B 1 19 ? -10.125 10.133 -7.801 1 98 19 THR B CA 1
ATOM 765 C C . THR B 1 19 ? -10.352 8.961 -8.758 1 98 19 THR B C 1
ATOM 767 O O . THR B 1 19 ? -11.078 8.023 -8.43 1 98 19 THR B O 1
ATOM 770 N N . ASN B 1 20 ? -9.68 9.062 -9.906 1 97.81 20 ASN B N 1
ATOM 771 C CA . ASN B 1 20 ? -9.797 8.008 -10.906 1 97.81 20 ASN B CA 1
ATOM 772 C C . ASN B 1 20 ? -8.984 6.773 -10.523 1 97.81 20 ASN B C 1
ATOM 774 O O . ASN B 1 20 ? -7.754 6.832 -10.445 1 97.81 20 ASN B O 1
ATOM 778 N N . PRO B 1 21 ? -9.695 5.621 -10.336 1 95.31 21 PRO B N 1
ATOM 779 C CA . PRO B 1 21 ? -9 4.43 -9.836 1 95.31 21 PRO B CA 1
ATOM 780 C C . PRO B 1 21 ? -7.895 3.957 -10.781 1 95.31 21 PRO B C 1
ATOM 782 O O . PRO B 1 21 ? -6.984 3.238 -10.359 1 95.31 21 PRO B O 1
ATOM 785 N N . ASN B 1 22 ? -7.93 4.379 -12.023 1 94.69 22 ASN B N 1
ATOM 786 C CA . ASN B 1 22 ? -6.945 3.918 -13 1 94.69 22 ASN B CA 1
ATOM 787 C C . ASN B 1 22 ? -5.742 4.855 -13.062 1 94.69 22 ASN B C 1
ATOM 789 O O . ASN B 1 22 ? -4.746 4.547 -13.727 1 94.69 22 ASN B O 1
ATOM 793 N N . ASP B 1 23 ? -5.84 5.957 -12.398 1 96.94 23 ASP B N 1
ATOM 794 C CA . ASP B 1 23 ? -4.691 6.855 -12.375 1 96.94 23 ASP B CA 1
ATOM 795 C C . ASP B 1 23 ? -3.559 6.277 -11.531 1 96.94 23 ASP B C 1
ATOM 797 O O . ASP B 1 23 ? -3.803 5.5 -10.609 1 96.94 23 ASP B O 1
ATOM 801 N N . LEU B 1 24 ? -2.357 6.707 -11.969 1 94.44 24 LEU B N 1
ATOM 802 C CA . LEU B 1 24 ? -1.173 6.094 -11.375 1 94.44 24 LEU B CA 1
ATOM 803 C C . LEU B 1 24 ? -0.522 7.027 -10.367 1 94.44 24 LEU B C 1
ATOM 805 O O . LEU B 1 24 ? -0.459 8.242 -10.586 1 94.44 24 LEU B O 1
ATOM 809 N N . VAL B 1 25 ? -0.147 6.426 -9.273 1 94.88 25 VAL B N 1
ATOM 810 C CA . VAL B 1 25 ? 0.869 7.027 -8.414 1 94.88 25 VAL B CA 1
ATOM 811 C C . VAL B 1 25 ? 2.158 6.215 -8.492 1 94.88 25 VAL B C 1
ATOM 813 O O . VAL B 1 25 ? 2.188 5.051 -8.086 1 94.88 25 VAL B O 1
ATOM 816 N N . HIS B 1 26 ? 3.162 6.789 -9.039 1 86.56 26 HIS B N 1
ATOM 817 C CA . HIS B 1 26 ? 4.441 6.125 -9.25 1 86.56 26 HIS B CA 1
ATOM 818 C C . HIS B 1 26 ? 4.254 4.766 -9.914 1 86.56 26 HIS B C 1
ATOM 820 O O . HIS B 1 26 ? 4.758 3.754 -9.422 1 86.56 26 HIS B O 1
ATOM 826 N N . HIS B 1 27 ? 3.506 4.664 -10.906 1 83.56 27 HIS B N 1
ATOM 827 C CA . HIS B 1 27 ? 3.342 3.562 -11.852 1 83.56 27 HIS B CA 1
ATOM 828 C C . HIS B 1 27 ? 2.406 2.494 -11.289 1 83.56 27 HIS B C 1
ATOM 830 O O . HIS B 1 27 ? 2.312 1.396 -11.844 1 83.56 27 HIS B O 1
ATOM 836 N N . VAL B 1 28 ? 1.771 2.73 -10.164 1 89.94 28 VAL B N 1
ATOM 837 C CA . VAL B 1 28 ? 0.804 1.808 -9.578 1 89.94 28 VAL B CA 1
ATOM 838 C C . VAL B 1 28 ? -0.588 2.434 -9.594 1 89.94 28 VAL B C 1
ATOM 840 O O . VAL B 1 28 ? -0.764 3.584 -9.188 1 89.94 28 VAL B O 1
ATOM 843 N N . PRO B 1 29 ? -1.568 1.673 -10.078 1 92.31 29 PRO B N 1
ATOM 844 C CA . PRO B 1 29 ? -2.924 2.229 -10.07 1 92.31 29 PRO B CA 1
ATOM 845 C C . PRO B 1 29 ? -3.447 2.498 -8.664 1 92.31 29 PRO B C 1
ATOM 847 O O . PRO B 1 29 ? -3.09 1.785 -7.723 1 92.31 29 PRO B O 1
ATOM 850 N N . LEU B 1 30 ? -4.363 3.471 -8.414 1 95.19 30 LEU B N 1
ATOM 851 C CA . LEU B 1 30 ? -4.957 3.857 -7.141 1 95.19 30 LEU B CA 1
ATOM 852 C C . LEU B 1 30 ? -5.801 2.725 -6.566 1 95.19 30 LEU B C 1
ATOM 854 O O . LEU B 1 30 ? -5.75 2.455 -5.367 1 95.19 30 LEU B O 1
ATOM 858 N N . GLY B 1 31 ? -6.562 2.172 -7.559 1 91.56 31 GLY B N 1
ATOM 859 C CA . GLY B 1 31 ? -7.613 1.28 -7.086 1 91.56 31 GLY B CA 1
ATOM 860 C C . GLY B 1 31 ? -8.844 2.018 -6.59 1 91.56 31 GLY B C 1
ATOM 861 O O . GLY B 1 31 ? -8.852 3.248 -6.52 1 91.56 31 GLY B O 1
ATOM 862 N N . HIS B 1 32 ? -9.875 1.342 -6.254 1 90 32 HIS B N 1
ATOM 863 C CA . HIS B 1 32 ? -11.188 1.93 -6.012 1 90 32 HIS B CA 1
ATOM 864 C C . HIS B 1 32 ? -11.297 2.469 -4.59 1 90 32 HIS B C 1
ATOM 866 O O . HIS B 1 32 ? -12.219 3.223 -4.277 1 90 32 HIS B O 1
ATOM 872 N N . GLU B 1 33 ? -10.328 2.154 -3.754 1 93.81 33 GLU B N 1
ATOM 873 C CA . GLU B 1 33 ? -10.5 2.498 -2.346 1 93.81 33 GLU B CA 1
ATOM 874 C C . GLU B 1 33 ? -9.555 3.625 -1.935 1 93.81 33 GLU B C 1
ATOM 876 O O . GLU B 1 33 ? -9.406 3.91 -0.745 1 93.81 33 GLU B O 1
ATOM 881 N N . CYS B 1 34 ? -8.906 4.215 -2.951 1 97.19 34 CYS B N 1
ATOM 882 C CA . CYS B 1 34 ? -7.91 5.234 -2.637 1 97.19 34 CYS B CA 1
ATOM 883 C C . CYS B 1 34 ? -8.078 6.453 -3.531 1 97.19 34 CYS B C 1
ATOM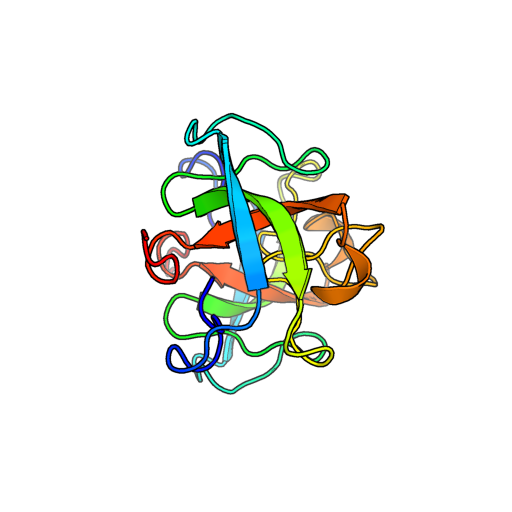 885 O O . CYS B 1 34 ? -8.664 6.363 -4.609 1 97.19 34 CYS B O 1
ATOM 887 N N . TYR B 1 35 ? -7.59 7.59 -3.041 1 98.44 35 TYR B N 1
ATOM 888 C CA . TYR B 1 35 ? -7.391 8.789 -3.842 1 98.44 35 TYR B CA 1
ATOM 889 C C . TYR B 1 35 ? -5.906 9.133 -3.961 1 98.44 35 TYR B C 1
ATOM 891 O O . TYR B 1 35 ? -5.094 8.68 -3.15 1 98.44 35 TYR B O 1
ATOM 899 N N . LYS B 1 36 ? -5.586 9.812 -5.023 1 98.56 36 LYS B N 1
ATOM 900 C CA . LYS B 1 36 ? -4.297 10.477 -5.188 1 98.56 36 LYS B CA 1
ATOM 901 C C . LYS B 1 36 ? -4.305 11.859 -4.555 1 98.56 36 LYS B C 1
ATOM 903 O O . LYS B 1 36 ? -5.129 12.703 -4.91 1 98.56 36 LYS B O 1
ATOM 908 N N . LEU B 1 37 ? -3.428 12.141 -3.596 1 98.81 37 LEU B N 1
ATOM 909 C CA . LEU B 1 37 ? -3.414 13.422 -2.904 1 98.81 37 LEU B CA 1
ATOM 910 C C . LEU B 1 37 ? -2.072 14.125 -3.084 1 98.81 37 LEU B C 1
ATOM 912 O O . LEU B 1 37 ? -1.02 13.484 -3.025 1 98.81 37 LEU B O 1
ATOM 916 N N . TRP B 1 38 ? -2.127 15.383 -3.434 1 98.69 38 TRP B N 1
ATOM 917 C CA . TRP B 1 38 ? -0.949 16.234 -3.359 1 98.69 38 TRP B CA 1
ATOM 918 C C . TRP B 1 38 ? -0.67 16.656 -1.919 1 98.69 38 TRP B C 1
ATOM 920 O O . TRP B 1 38 ? -1.544 17.203 -1.244 1 98.69 38 TRP B O 1
ATOM 930 N N . VAL B 1 39 ? 0.513 16.406 -1.455 1 98.75 39 VAL B N 1
ATOM 931 C CA . VAL B 1 39 ? 0.815 16.672 -0.051 1 98.75 39 VAL B CA 1
ATOM 932 C C . VAL B 1 39 ? 1.361 18.078 0.111 1 98.75 39 VAL B C 1
ATOM 934 O O . VAL B 1 39 ? 2.404 18.422 -0.455 1 98.75 39 VAL B O 1
ATOM 937 N N . HIS B 1 40 ? 0.72 18.859 0.917 1 98.62 40 HIS B N 1
ATOM 938 C CA . HIS B 1 40 ? 1.13 20.234 1.151 1 98.62 40 HIS B CA 1
ATOM 939 C C . HIS B 1 40 ? 1.921 20.375 2.449 1 98.62 40 HIS B C 1
ATOM 941 O O . HIS B 1 40 ? 2.939 21.062 2.494 1 98.62 40 HIS B O 1
ATOM 947 N N . GLU B 1 41 ? 1.378 19.812 3.484 1 98.62 41 GLU B N 1
ATOM 948 C CA . GLU B 1 41 ? 1.949 19.906 4.824 1 98.62 41 GLU B CA 1
ATOM 949 C C . GLU B 1 41 ? 1.889 18.562 5.543 1 98.62 41 GLU B C 1
ATOM 951 O O . GLU B 1 41 ? 0.913 17.812 5.402 1 98.62 41 GLU B O 1
ATOM 956 N N . VAL B 1 42 ? 2.939 18.328 6.309 1 98.62 42 VAL B N 1
ATOM 957 C CA . VAL B 1 42 ? 2.967 17.125 7.125 1 98.62 42 VAL B CA 1
ATOM 958 C C . VAL B 1 42 ? 3.168 17.5 8.594 1 98.62 42 VAL B C 1
ATOM 960 O O . VAL B 1 42 ? 4.059 18.281 8.922 1 98.62 42 VAL B O 1
ATOM 963 N N . THR B 1 43 ? 2.299 16.891 9.438 1 97.94 43 THR B N 1
ATOM 964 C CA . THR B 1 43 ? 2.361 17.25 10.852 1 97.94 43 THR B CA 1
ATOM 965 C C . THR B 1 43 ? 2.949 16.109 11.68 1 97.94 43 THR B C 1
ATOM 967 O O . THR B 1 43 ? 3.355 16.328 12.828 1 97.94 43 THR B O 1
ATOM 970 N N . ASN B 1 44 ? 3.016 14.977 11.195 1 97.25 44 ASN B N 1
ATOM 971 C CA . ASN B 1 44 ? 3.639 13.82 11.836 1 97.25 44 ASN B CA 1
ATOM 972 C C . ASN B 1 44 ? 4.676 13.172 10.93 1 97.25 44 ASN B C 1
ATOM 974 O O . ASN B 1 44 ? 4.328 12.578 9.906 1 97.25 44 ASN B O 1
ATOM 978 N N . PHE B 1 45 ? 5.883 13.234 11.375 1 96.25 45 PHE B N 1
ATOM 979 C CA . PHE B 1 45 ? 6.992 12.867 10.508 1 96.25 45 PHE B CA 1
ATOM 980 C C . PHE B 1 45 ? 7.316 11.383 10.641 1 96.25 45 PHE B C 1
ATOM 982 O O . PHE B 1 45 ? 8.195 10.867 9.945 1 96.25 45 PHE B O 1
ATOM 989 N N . GLU B 1 46 ? 6.57 10.648 11.406 1 93.88 46 GLU B N 1
ATOM 990 C CA . GLU B 1 46 ? 6.867 9.242 11.664 1 93.88 46 GLU B CA 1
ATOM 991 C C . GLU B 1 46 ? 5.906 8.328 10.906 1 93.88 46 GLU B C 1
ATOM 993 O O . GLU B 1 46 ? 6.086 7.105 10.898 1 93.88 46 GLU B O 1
ATOM 998 N N . VAL B 1 47 ? 4.961 8.906 10.297 1 94.94 47 VAL B N 1
ATOM 999 C CA . VAL B 1 47 ? 3.924 8.109 9.648 1 94.94 47 VAL B CA 1
ATOM 1000 C C . VAL B 1 47 ? 4.438 7.582 8.305 1 94.94 47 VAL B C 1
ATOM 1002 O O . VAL B 1 47 ? 4.996 8.336 7.508 1 94.94 47 VAL B O 1
ATOM 1005 N N . THR B 1 48 ? 4.254 6.301 8.055 1 93.88 48 THR B N 1
ATOM 1006 C CA . THR B 1 48 ? 4.59 5.691 6.773 1 93.88 48 THR B CA 1
ATOM 1007 C C . THR B 1 48 ? 3.545 6.039 5.719 1 93.88 48 THR B C 1
ATOM 1009 O O . THR B 1 48 ? 2.406 6.371 6.051 1 93.88 48 THR B O 1
ATOM 1012 N N . LEU B 1 49 ? 3.996 5.898 4.504 1 95.81 49 LEU B N 1
ATOM 1013 C CA . LEU B 1 49 ? 3.008 5.914 3.432 1 95.81 49 LEU B CA 1
ATOM 1014 C C . LEU B 1 49 ? 2.133 4.664 3.484 1 95.81 49 LEU B C 1
ATOM 1016 O O . LEU B 1 49 ? 2.602 3.588 3.861 1 95.81 49 LEU B O 1
ATOM 1020 N N . TYR B 1 50 ? 0.864 4.898 3.115 1 94.56 50 TYR B N 1
ATOM 1021 C CA . TYR B 1 50 ? -0.012 3.742 2.979 1 94.56 50 TYR B CA 1
ATOM 1022 C C . TYR B 1 50 ? 0.514 2.781 1.919 1 94.56 50 TYR B C 1
ATOM 1024 O O . TYR B 1 50 ? 0.555 1.568 2.137 1 94.56 50 TYR B O 1
ATOM 1032 N N . ARG B 1 51 ? 0.891 3.326 0.853 1 95.25 51 ARG B N 1
ATOM 1033 C CA . ARG B 1 51 ? 1.583 2.611 -0.215 1 95.25 51 ARG B CA 1
ATOM 1034 C C . ARG B 1 51 ? 2.918 3.273 -0.541 1 95.25 51 ARG B C 1
ATOM 1036 O O . ARG B 1 51 ? 2.975 4.211 -1.338 1 95.25 51 ARG B O 1
ATOM 1043 N N . PRO B 1 52 ? 3.941 2.719 -0.019 1 93.62 52 PRO B N 1
ATOM 1044 C CA . PRO B 1 52 ? 5.266 3.273 -0.316 1 93.62 52 PRO B CA 1
ATOM 1045 C C . PRO B 1 52 ? 5.617 3.195 -1.8 1 93.62 52 PRO B C 1
ATOM 1047 O O . PRO B 1 52 ? 5.062 2.369 -2.529 1 93.62 52 PRO B O 1
ATOM 1050 N N . THR B 1 53 ? 6.438 4.129 -2.176 1 90.94 53 THR B N 1
ATOM 1051 C CA . THR B 1 53 ? 7.004 4.137 -3.518 1 90.94 53 THR B CA 1
ATOM 1052 C C . THR B 1 53 ? 8.5 3.855 -3.473 1 90.94 53 THR B C 1
ATOM 1054 O O . THR B 1 53 ? 9.086 3.729 -2.395 1 90.94 53 THR B O 1
ATOM 1057 N N . ARG B 1 54 ? 9.094 3.719 -4.578 1 84.88 54 ARG B N 1
ATOM 1058 C CA . ARG B 1 54 ? 10.547 3.521 -4.613 1 84.88 54 ARG B CA 1
ATOM 1059 C C . ARG B 1 54 ? 11.273 4.734 -4.047 1 84.88 54 ARG B C 1
ATOM 1061 O O . ARG B 1 54 ? 12.367 4.602 -3.494 1 84.88 54 ARG B O 1
ATOM 1068 N N . GLU B 1 55 ? 10.703 5.844 -4.062 1 88.69 55 GLU B N 1
ATOM 1069 C CA . GLU B 1 55 ? 11.328 7.105 -3.678 1 88.69 55 GLU B CA 1
ATOM 1070 C C . GLU B 1 55 ? 10.984 7.473 -2.234 1 88.69 55 GLU B C 1
ATOM 1072 O O . GLU B 1 55 ? 11.797 8.07 -1.532 1 88.69 55 GLU B O 1
ATOM 1077 N N . PHE B 1 56 ? 9.734 7.102 -1.848 1 93.06 56 PHE B N 1
ATOM 1078 C CA . PHE B 1 56 ? 9.25 7.594 -0.563 1 93.06 56 PHE B CA 1
ATOM 1079 C C . PHE B 1 56 ? 8.711 6.445 0.284 1 93.06 56 PHE B C 1
ATOM 1081 O O . PHE B 1 56 ? 7.891 5.652 -0.186 1 93.06 56 PHE B O 1
ATOM 1088 N N . PHE B 1 57 ? 9.117 6.414 1.527 1 92.62 57 PHE B N 1
ATOM 1089 C CA . PHE B 1 57 ? 8.594 5.441 2.482 1 92.62 57 PHE B CA 1
ATOM 1090 C C . PHE B 1 57 ? 7.777 6.133 3.566 1 92.62 57 PHE B C 1
ATOM 1092 O O . PHE B 1 57 ? 6.727 5.633 3.975 1 92.62 57 PHE B O 1
ATOM 1099 N N . LEU B 1 58 ? 8.266 7.305 3.957 1 95.5 58 LEU B N 1
ATOM 1100 C CA . LEU B 1 58 ? 7.574 8.102 4.965 1 95.5 58 LEU B CA 1
ATOM 1101 C C . LEU B 1 58 ? 6.785 9.234 4.312 1 95.5 58 LEU B C 1
ATOM 1103 O O . LEU B 1 58 ? 7.203 9.773 3.285 1 95.5 58 LEU B O 1
ATOM 1107 N N . LEU B 1 59 ? 5.684 9.586 4.992 1 97.81 59 LEU B N 1
ATOM 1108 C CA . LEU B 1 59 ? 4.797 10.609 4.457 1 97.81 59 LEU B CA 1
ATOM 1109 C C . LEU B 1 59 ? 5.535 11.938 4.293 1 97.81 59 LEU B C 1
ATOM 1111 O O . LEU B 1 59 ? 5.371 12.625 3.281 1 97.81 59 LEU B O 1
ATOM 1115 N N . HIS B 1 60 ? 6.375 12.281 5.25 1 98.19 60 HIS B N 1
ATOM 1116 C CA . HIS B 1 60 ? 7.031 13.578 5.199 1 98.19 60 HIS B CA 1
ATOM 1117 C C . HIS B 1 60 ? 8.008 13.664 4.031 1 98.19 60 HIS B C 1
ATOM 1119 O O . HIS B 1 60 ? 8.352 14.758 3.576 1 98.19 60 HIS B O 1
ATOM 1125 N N . GLU B 1 61 ? 8.492 12.539 3.514 1 97.44 61 GLU B N 1
ATOM 1126 C CA . GLU B 1 61 ? 9.383 12.5 2.357 1 97.44 61 GLU B CA 1
ATOM 1127 C C . GLU B 1 61 ? 8.641 12.883 1.08 1 97.44 61 GLU B C 1
ATOM 1129 O O . GLU B 1 61 ? 9.273 13.203 0.067 1 97.44 61 GLU B O 1
ATOM 1134 N N . ALA B 1 62 ? 7.328 12.828 1.111 1 97.75 62 ALA B N 1
ATOM 1135 C CA . ALA B 1 62 ? 6.516 13.047 -0.081 1 97.75 62 ALA B CA 1
ATOM 1136 C C . ALA B 1 62 ? 5.961 14.469 -0.113 1 97.75 62 ALA B C 1
ATOM 1138 O O . ALA B 1 62 ? 5.043 14.766 -0.88 1 97.75 62 ALA B O 1
ATOM 1139 N N . LEU B 1 63 ? 6.5 15.352 0.776 1 97.94 63 LEU B N 1
ATOM 1140 C CA . LEU B 1 63 ? 6.117 16.75 0.724 1 97.94 63 LEU B CA 1
ATOM 1141 C C . LEU B 1 63 ? 6.289 17.312 -0.686 1 97.94 63 LEU B C 1
ATOM 1143 O O . LEU B 1 63 ? 7.297 17.062 -1.343 1 97.94 63 LEU B O 1
ATOM 1147 N N . SER B 1 64 ? 5.215 18.016 -1.149 1 97.94 64 SER B N 1
ATOM 1148 C CA . SER B 1 64 ? 5.191 18.641 -2.471 1 97.94 64 SER B CA 1
ATOM 1149 C C . SER B 1 64 ? 5.191 17.578 -3.574 1 97.94 64 SER B C 1
ATOM 1151 O O . SER B 1 64 ? 5.785 17.781 -4.633 1 97.94 64 SER B O 1
ATOM 1153 N N . SER B 1 65 ? 4.613 16.453 -3.309 1 97.75 65 SER B N 1
ATOM 1154 C CA . SER B 1 65 ? 4.402 15.367 -4.25 1 97.75 65 SER B CA 1
ATOM 1155 C C . SER B 1 65 ? 3.064 14.672 -4.008 1 97.75 65 SER B C 1
ATOM 1157 O O . SER B 1 65 ? 2.264 15.133 -3.191 1 97.75 65 SER B O 1
ATOM 1159 N N . THR B 1 66 ? 2.783 13.586 -4.824 1 98 66 THR B N 1
ATOM 1160 C CA . THR B 1 66 ? 1.507 12.898 -4.676 1 98 66 THR B CA 1
ATOM 1161 C C . THR B 1 66 ? 1.694 11.555 -3.979 1 98 66 THR B C 1
ATOM 1163 O O . THR B 1 66 ? 2.752 10.93 -4.09 1 98 66 THR B O 1
ATOM 1166 N N . VAL B 1 67 ? 0.656 11.18 -3.273 1 98.31 67 VAL B N 1
ATOM 1167 C CA . VAL B 1 67 ? 0.621 9.883 -2.598 1 98.31 67 VAL B CA 1
ATOM 1168 C C . VAL B 1 67 ? -0.747 9.234 -2.797 1 98.31 67 VAL B C 1
ATOM 1170 O O . VAL B 1 67 ? -1.712 9.906 -3.168 1 98.31 67 VAL B O 1
ATOM 1173 N N . THR B 1 68 ? -0.765 7.918 -2.611 1 97.75 68 THR B N 1
ATOM 1174 C CA . THR B 1 68 ? -2.004 7.152 -2.516 1 97.75 68 THR B CA 1
ATOM 1175 C C . THR B 1 68 ? -2.482 7.078 -1.068 1 97.75 68 THR B C 1
ATOM 1177 O O . THR B 1 68 ? -1.698 6.789 -0.163 1 97.75 68 THR B O 1
ATOM 1180 N N . TRP B 1 69 ? -3.766 7.406 -0.835 1 97.81 69 TRP B N 1
ATOM 1181 C CA . TRP B 1 69 ? -4.297 7.398 0.523 1 97.81 69 TRP B CA 1
ATOM 1182 C C . TRP B 1 69 ? -5.719 6.836 0.547 1 97.81 69 TRP B C 1
ATOM 1184 O O . TRP B 1 69 ? -6.543 7.184 -0.303 1 97.81 69 TRP B O 1
ATOM 1194 N N . PRO B 1 70 ? -5.988 5.941 1.502 1 96.94 70 PRO B N 1
ATOM 1195 C CA . PRO B 1 70 ? -7.34 5.375 1.535 1 96.94 70 PRO B CA 1
ATOM 1196 C C . PRO B 1 70 ? -8.414 6.43 1.794 1 96.94 70 PRO B C 1
ATOM 1198 O O . PRO B 1 70 ? -8.25 7.277 2.676 1 96.94 70 PRO B O 1
ATOM 1201 N N . ILE B 1 71 ? -9.484 6.262 1.067 1 97.25 71 ILE B N 1
ATOM 1202 C CA . ILE B 1 71 ? -10.57 7.23 1.103 1 97.25 71 ILE B CA 1
ATOM 1203 C C . ILE B 1 71 ? -11.086 7.375 2.533 1 97.25 71 ILE B C 1
ATOM 1205 O O . ILE B 1 71 ? -11.406 8.484 2.975 1 97.25 71 ILE B O 1
ATOM 1209 N N . LYS B 1 72 ? -11.133 6.336 3.268 1 96.06 72 LYS B N 1
ATOM 1210 C CA . LYS B 1 72 ? -11.734 6.324 4.598 1 96.06 72 LYS B CA 1
ATOM 1211 C C . LYS B 1 72 ? -10.906 7.152 5.578 1 96.06 72 LYS B C 1
ATOM 1213 O O . LYS B 1 72 ? -11.367 7.469 6.676 1 96.06 72 LYS B O 1
ATOM 1218 N N . TYR B 1 73 ? -9.734 7.539 5.168 1 97.25 73 TYR B N 1
ATOM 1219 C CA . TYR B 1 73 ? -8.883 8.32 6.055 1 97.25 73 TYR B CA 1
ATOM 1220 C C . TYR B 1 73 ? -8.672 9.727 5.512 1 97.25 73 TYR B C 1
ATOM 1222 O O . TYR B 1 73 ? -7.664 10.375 5.809 1 97.25 73 TYR B O 1
ATOM 1230 N N . ILE B 1 74 ? -9.555 10.117 4.746 1 98.12 74 ILE B N 1
ATOM 1231 C CA . ILE B 1 74 ? -9.539 11.477 4.219 1 98.12 74 ILE B CA 1
ATOM 1232 C C . ILE B 1 74 ? -10.719 12.266 4.789 1 98.12 74 ILE B C 1
ATOM 1234 O O . ILE B 1 74 ? -11.867 11.828 4.703 1 98.12 74 ILE B O 1
ATOM 1238 N N . ILE B 1 75 ? -10.422 13.305 5.402 1 97.31 75 ILE B N 1
ATOM 1239 C CA . ILE B 1 75 ? -11.453 14.211 5.891 1 97.31 75 ILE B CA 1
ATOM 1240 C C . ILE B 1 75 ? -11.438 15.5 5.066 1 97.31 75 ILE B C 1
ATOM 1242 O O . ILE B 1 75 ? -10.367 15.984 4.684 1 97.31 75 ILE B O 1
ATOM 1246 N N . PHE B 1 76 ? -12.695 15.938 4.684 1 93.44 76 PHE B N 1
ATOM 1247 C CA . PHE B 1 76 ? -12.828 17.109 3.836 1 93.44 76 PHE B CA 1
ATOM 1248 C C . PHE B 1 76 ? -13.125 18.359 4.672 1 93.44 76 PHE B C 1
ATOM 1250 O O . PHE B 1 76 ? -13.883 18.297 5.641 1 93.44 76 PHE B O 1
ATOM 1257 N N . ASN B 1 77 ? -12.266 19.328 4.398 1 78.88 77 ASN B N 1
ATOM 1258 C CA . ASN B 1 77 ? -12.562 20.609 5.008 1 78.88 77 ASN B CA 1
ATOM 1259 C C . ASN B 1 77 ? -13.234 21.562 4.016 1 78.88 77 ASN B C 1
ATOM 1261 O O . ASN B 1 77 ? -13.016 21.453 2.809 1 78.88 77 ASN B O 1
#

Radius of gyration: 14.93 Å; Cα contacts (8 Å, |Δi|>4): 344; chains: 2; bounding box: 26×44×29 Å

Sequence (154 aa):
MLNWMTGSEVVAIGDIASTNPNDLVHHVPLGHECYKLWVHEVTNFEVTLYRPTREFFLLHEALSSTVTWPIKYIIFNMLNWMTGSEVVAIGDIASTNPNDLVHHVPLGHECYKLWVHEVTNFEVTLYRPTREFFLLHEALSSTVTWPIKYIIFN

Nearest PDB structures (foldseek):
  1i1j-assembly2_B  TM=3.080E-01  e=2.814E+00  Homo sapiens
  7owc-assembly1_D  TM=3.315E-01  e=9.076E+00  Homo sapiens
  1gr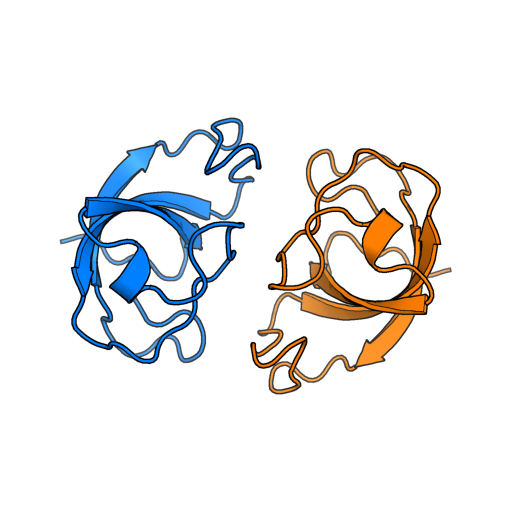i-assembly1_B  TM=2.477E-01  e=6.556E+00  Homo sapiens
  1i1j-assembly2_B  TM=3.081E-01  e=5.553E+00  Homo sapiens
  7owc-assembly1_D  TM=3.316E-01  e=9.932E+00  Homo sapiens

Secondary structure (DSSP, 8-state):
-B-TTTSS-B-EEEEEEE--TT-EETTEE--TTEEEEEEEEES-TTPBPSS--SS-SBGGGGTTSEEEEEGGG----/-B-TTTSS-B-EEEEEEE--TT-EETTEE--TTEEEEEEEEES-TTPBPSS--SS-SBGGGGTTSEEEEEGGG----

pLDDT: mean 95.3, std 3.96, range [78.88, 98.81]